Protein AF-A0A7J7QQ87-F1 (afdb_monomer_lite)

Sequence (139 aa):
MSAAMLLPLQAFVKASIKFGLGNDTTKLMANTCLINALLRYHTMSPGMTQTQLANIASRNSMLVVTSTVSGAKTTTAKVLKFQPEGNNVRVTGGATSTLLGKPHNVVAGKGIIHNINNVLLPTTNLTTLAKMTGCKITL

Structure (mmCIF, N/CA/C/O backbone):
data_AF-A0A7J7QQ87-F1
#
_entry.id   AF-A0A7J7QQ87-F1
#
loop_
_atom_site.group_PDB
_atom_site.id
_atom_site.type_symbol
_atom_site.label_atom_id
_atom_site.label_alt_id
_atom_site.label_comp_id
_atom_site.label_asym_id
_atom_site.label_entity_id
_atom_site.label_seq_id
_atom_site.pdbx_PDB_ins_code
_atom_site.Cartn_x
_atom_site.Cartn_y
_atom_site.Cartn_z
_atom_site.occupancy
_atom_site.B_iso_or_equiv
_atom_site.auth_seq_id
_atom_site.auth_comp_id
_atom_site.auth_asym_id
_atom_site.auth_atom_id
_atom_site.pdbx_PDB_model_num
ATOM 1 N N . MET A 1 1 ? -3.386 -18.345 -2.200 1.00 33.28 1 MET A N 1
ATOM 2 C CA . MET A 1 1 ? -2.955 -16.998 -1.771 1.00 33.28 1 MET A CA 1
ATOM 3 C C . MET A 1 1 ? -3.820 -16.025 -2.544 1.00 33.28 1 MET A C 1
ATOM 5 O O . MET A 1 1 ? -3.679 -16.008 -3.755 1.00 33.28 1 MET A O 1
ATOM 9 N N . SER A 1 2 ? -4.744 -15.304 -1.909 1.00 25.02 2 SER A N 1
ATOM 10 C CA . SER A 1 2 ? -5.616 -14.378 -2.645 1.00 25.02 2 SER A CA 1
ATOM 11 C C . SER A 1 2 ? -5.789 -13.092 -1.853 1.00 25.02 2 SER A C 1
ATOM 13 O O . SER A 1 2 ? -6.449 -13.077 -0.820 1.00 25.02 2 SER A O 1
ATOM 15 N N . ALA A 1 3 ? -5.156 -12.031 -2.347 1.00 29.98 3 ALA A N 1
ATOM 16 C CA . ALA A 1 3 ? -5.472 -10.651 -2.020 1.00 29.98 3 ALA A CA 1
ATOM 17 C C . ALA A 1 3 ? -6.064 -10.049 -3.297 1.00 29.98 3 ALA A C 1
ATOM 19 O O . ALA A 1 3 ? -5.361 -9.926 -4.298 1.00 29.98 3 ALA A O 1
ATOM 20 N N . ALA A 1 4 ? -7.361 -9.749 -3.292 1.00 29.16 4 ALA A N 1
ATOM 21 C CA . ALA A 1 4 ? -7.995 -9.010 -4.375 1.00 29.16 4 ALA A CA 1
ATOM 22 C C . ALA A 1 4 ? -7.956 -7.528 -4.000 1.00 29.16 4 ALA A C 1
ATOM 24 O O . ALA A 1 4 ? -8.508 -7.131 -2.978 1.00 29.16 4 ALA A O 1
ATOM 25 N N . MET A 1 5 ? -7.254 -6.725 -4.794 1.00 47.81 5 MET A N 1
ATOM 26 C CA . MET A 1 5 ? -7.141 -5.289 -4.588 1.00 47.81 5 MET A CA 1
ATOM 27 C C . MET A 1 5 ? -7.781 -4.575 -5.776 1.00 47.81 5 MET A C 1
ATOM 29 O O . MET A 1 5 ? -7.277 -4.654 -6.893 1.00 47.81 5 MET A O 1
ATOM 33 N N . LEU A 1 6 ? -8.909 -3.905 -5.542 1.00 41.59 6 LEU A N 1
ATOM 34 C CA . LEU A 1 6 ? -9.570 -3.068 -6.541 1.00 41.59 6 LEU A CA 1
ATOM 35 C C . LEU A 1 6 ? -8.827 -1.728 -6.595 1.00 41.59 6 LEU A C 1
ATOM 37 O O . LEU A 1 6 ? -8.957 -0.906 -5.692 1.00 41.59 6 LEU A O 1
ATOM 41 N N . LEU A 1 7 ? -7.997 -1.536 -7.621 1.00 54.19 7 LEU A N 1
ATOM 42 C CA . LEU A 1 7 ? -7.216 -0.315 -7.818 1.00 54.19 7 LEU A CA 1
ATOM 43 C C . LEU A 1 7 ? -7.743 0.457 -9.039 1.00 54.19 7 LEU A C 1
ATOM 45 O O . LEU A 1 7 ? -7.831 -0.120 -10.123 1.00 54.19 7 LEU A O 1
ATOM 49 N N . PRO A 1 8 ? -8.076 1.754 -8.906 1.00 56.94 8 PRO A N 1
ATOM 50 C CA . PRO A 1 8 ? -8.549 2.552 -10.031 1.00 56.94 8 PRO A CA 1
ATOM 51 C C . PRO A 1 8 ? -7.436 2.776 -11.067 1.00 56.94 8 PRO A C 1
ATOM 53 O O . PRO A 1 8 ? -6.308 3.128 -10.718 1.00 56.94 8 PRO A O 1
ATOM 56 N N . LEU A 1 9 ? -7.776 2.642 -12.356 1.00 59.72 9 LEU A N 1
ATOM 57 C CA . LEU A 1 9 ? -6.861 2.779 -13.504 1.00 59.72 9 LEU A CA 1
ATOM 58 C C . LEU A 1 9 ? -6.049 4.091 -13.466 1.00 59.72 9 LEU A C 1
ATOM 60 O O . LEU A 1 9 ? -4.849 4.108 -13.735 1.00 59.72 9 LEU A O 1
ATOM 64 N N . GLN A 1 10 ? -6.682 5.189 -13.038 1.00 66.94 10 GLN A N 1
ATOM 65 C CA . GLN A 1 10 ? -6.048 6.509 -12.929 1.00 66.94 10 GLN A CA 1
ATOM 66 C C . GLN A 1 10 ? -4.900 6.554 -11.911 1.00 66.94 10 GLN A C 1
ATOM 68 O O . GLN A 1 10 ? -3.978 7.363 -12.027 1.00 66.94 10 GLN A O 1
ATOM 73 N N . ALA A 1 11 ? -4.927 5.689 -10.901 1.00 67.88 11 ALA A N 1
ATOM 74 C CA . ALA A 1 11 ? -3.900 5.673 -9.876 1.00 67.88 11 ALA A CA 1
ATOM 75 C C . ALA A 1 11 ? -2.602 4.995 -10.361 1.00 67.88 11 ALA A C 1
ATOM 77 O O . ALA A 1 11 ? -1.513 5.397 -9.947 1.00 67.88 11 ALA A O 1
ATOM 78 N N . PHE A 1 12 ? -2.688 4.057 -11.311 1.00 75.81 12 PHE A N 1
ATOM 79 C CA . PHE A 1 12 ? -1.514 3.482 -11.984 1.00 75.81 12 PHE A CA 1
ATOM 80 C C . PHE A 1 12 ? -0.861 4.442 -12.983 1.00 75.81 12 PHE A C 1
ATOM 82 O O . PHE A 1 12 ? 0.356 4.396 -13.167 1.00 75.81 12 PHE A O 1
ATOM 89 N N . VAL A 1 13 ? -1.625 5.365 -13.576 1.00 79.00 13 VAL A N 1
ATOM 90 C CA . VAL A 1 13 ? -1.058 6.442 -14.407 1.00 79.00 13 VAL A CA 1
ATOM 91 C C . VAL A 1 13 ? -0.127 7.317 -13.561 1.00 79.00 13 VAL A C 1
ATOM 93 O O . VAL A 1 13 ? 1.026 7.529 -13.925 1.00 79.00 13 VAL A O 1
ATOM 96 N N . LYS A 1 14 ? -0.572 7.737 -12.367 1.00 77.50 14 LYS A N 1
ATOM 97 C CA . LYS A 1 14 ? 0.260 8.513 -11.424 1.00 77.50 14 LYS A CA 1
ATOM 98 C C . LYS A 1 14 ? 1.515 7.754 -10.987 1.00 77.50 14 LYS A C 1
ATOM 100 O O . LYS A 1 14 ? 2.578 8.356 -10.845 1.00 77.50 14 LYS A O 1
ATOM 105 N N . ALA A 1 15 ? 1.399 6.439 -10.792 1.00 77.12 15 ALA A N 1
ATOM 106 C CA . ALA A 1 15 ? 2.546 5.584 -10.506 1.00 77.12 15 ALA A CA 1
ATOM 107 C C . ALA A 1 15 ? 3.558 5.603 -11.663 1.00 77.12 15 ALA A C 1
ATOM 109 O O . ALA A 1 15 ? 4.742 5.829 -11.430 1.00 77.12 15 ALA A O 1
ATOM 110 N N . SER A 1 16 ? 3.084 5.438 -12.899 1.00 78.56 16 SER A N 1
ATOM 111 C CA . SER A 1 16 ? 3.915 5.415 -14.112 1.00 78.56 16 SER A CA 1
ATOM 112 C C . SER A 1 16 ? 4.684 6.729 -14.301 1.00 78.56 16 SER A C 1
ATOM 114 O O . SER A 1 16 ? 5.900 6.704 -14.498 1.00 78.56 16 SER A O 1
ATOM 116 N N . ILE A 1 17 ? 4.016 7.874 -14.109 1.00 81.06 17 ILE A N 1
ATOM 117 C CA . ILE A 1 17 ? 4.641 9.207 -14.163 1.00 81.06 17 ILE A CA 1
ATOM 118 C C . ILE A 1 17 ? 5.742 9.330 -13.114 1.00 81.06 17 ILE A C 1
ATOM 120 O O . ILE A 1 17 ? 6.871 9.698 -13.432 1.00 81.06 17 ILE A O 1
ATOM 124 N N . LYS A 1 18 ? 5.430 8.993 -11.858 1.00 76.56 18 LYS A N 1
ATOM 125 C CA . LYS A 1 18 ? 6.388 9.088 -10.750 1.00 76.56 18 LYS A CA 1
ATOM 126 C C . LYS A 1 18 ? 7.640 8.244 -10.988 1.00 76.56 18 LYS A C 1
ATOM 128 O O . LYS A 1 18 ? 8.732 8.595 -10.550 1.00 76.56 18 LYS A O 1
ATOM 133 N N . PHE A 1 19 ? 7.459 7.117 -11.653 1.00 75.44 19 PHE A N 1
ATOM 134 C CA . PHE A 1 19 ? 8.509 6.173 -11.974 1.00 75.44 19 PHE A CA 1
ATOM 135 C C . PHE A 1 19 ? 9.283 6.520 -13.253 1.00 75.44 19 PHE A C 1
ATOM 137 O O . PHE A 1 19 ? 10.187 5.780 -13.627 1.00 75.44 19 PHE A O 1
ATOM 144 N N . GLY A 1 20 ? 8.982 7.654 -13.894 1.00 76.69 20 GLY A N 1
ATOM 145 C CA . GLY A 1 20 ? 9.664 8.095 -15.111 1.00 76.69 20 GLY A CA 1
ATOM 146 C C . GLY A 1 20 ? 9.277 7.291 -16.354 1.00 76.69 20 GLY A C 1
ATOM 147 O O . GLY A 1 20 ? 9.937 7.406 -17.379 1.00 76.69 20 GLY A O 1
ATOM 148 N N . LEU A 1 21 ? 8.204 6.496 -16.283 1.00 76.81 21 LEU A N 1
ATOM 149 C CA . LEU A 1 21 ? 7.692 5.695 -17.401 1.00 76.81 21 LEU A CA 1
ATOM 150 C C . LEU A 1 21 ? 6.718 6.495 -18.291 1.00 76.81 21 LEU A C 1
ATOM 152 O O . LEU A 1 21 ? 6.294 6.020 -19.343 1.00 76.81 21 LEU A O 1
ATOM 156 N N . GLY A 1 22 ? 6.375 7.723 -17.887 1.00 79.25 22 GLY A N 1
ATOM 157 C CA . GLY A 1 22 ? 5.398 8.584 -18.556 1.00 79.25 22 GLY A CA 1
ATOM 158 C C . GLY A 1 22 ? 3.950 8.234 -18.198 1.00 79.25 22 GLY A C 1
ATOM 159 O O . GLY A 1 22 ? 3.688 7.548 -17.212 1.00 79.25 22 GLY A O 1
ATOM 160 N N . ASN A 1 23 ? 2.996 8.705 -19.007 1.00 80.38 23 ASN A N 1
ATOM 161 C CA . ASN A 1 23 ? 1.558 8.446 -18.814 1.00 80.38 23 ASN A CA 1
ATOM 162 C C . ASN A 1 23 ? 1.120 7.045 -19.282 1.00 80.38 23 ASN A C 1
ATOM 164 O O . ASN A 1 23 ? -0.068 6.726 -19.265 1.00 80.38 23 ASN A O 1
ATOM 168 N N . ASP A 1 24 ? 2.066 6.215 -19.717 1.00 77.44 24 ASP A N 1
ATOM 169 C CA . ASP A 1 24 ? 1.797 4.913 -20.304 1.00 77.44 24 ASP A CA 1
ATOM 170 C C . ASP A 1 24 ? 1.857 3.805 -19.246 1.00 77.44 24 ASP A C 1
ATOM 172 O O . ASP A 1 24 ? 2.923 3.337 -18.838 1.00 77.44 24 ASP A O 1
ATOM 176 N N . THR A 1 25 ? 0.677 3.363 -18.812 1.00 77.75 25 THR A N 1
ATOM 177 C CA . THR A 1 25 ? 0.560 2.260 -17.851 1.00 77.75 25 THR A CA 1
ATOM 178 C C . THR A 1 25 ? 1.067 0.930 -18.403 1.00 77.75 25 THR A C 1
ATOM 180 O O . THR A 1 25 ? 1.457 0.078 -17.609 1.00 77.75 25 THR A O 1
ATOM 183 N N . THR A 1 26 ? 1.145 0.739 -19.725 1.00 81.06 26 THR A N 1
ATOM 184 C CA . THR A 1 26 ? 1.628 -0.524 -20.306 1.00 81.06 26 THR A CA 1
ATOM 185 C C . THR A 1 26 ? 3.100 -0.761 -19.984 1.00 81.06 26 THR A C 1
ATOM 187 O O . THR A 1 26 ? 3.475 -1.888 -19.672 1.00 81.06 26 THR A O 1
ATOM 190 N N . LYS A 1 27 ? 3.913 0.299 -19.913 1.00 78.94 27 LYS A N 1
ATOM 191 C CA . LYS A 1 27 ? 5.319 0.221 -19.486 1.00 78.94 27 LYS A CA 1
ATOM 192 C C . LYS A 1 27 ? 5.453 -0.199 -18.027 1.00 78.94 27 LYS A C 1
ATOM 194 O O . LYS A 1 27 ? 6.341 -0.977 -17.679 1.00 78.94 27 LYS A O 1
ATOM 199 N N . LEU A 1 28 ? 4.549 0.272 -17.166 1.00 78.62 28 LEU A N 1
ATOM 200 C CA . LEU A 1 28 ? 4.500 -0.160 -15.770 1.00 78.62 28 LEU A CA 1
ATOM 201 C C . LEU A 1 28 ? 4.062 -1.626 -15.654 1.00 78.62 28 LEU A C 1
ATOM 203 O O . LEU A 1 28 ? 4.658 -2.376 -14.883 1.00 78.62 28 LEU A O 1
ATOM 207 N N . MET A 1 29 ? 3.058 -2.040 -16.432 1.00 81.00 29 MET A N 1
ATOM 208 C CA . MET A 1 29 ? 2.542 -3.415 -16.439 1.00 81.00 29 MET A CA 1
ATOM 209 C C . MET A 1 29 ? 3.541 -4.413 -17.049 1.00 81.00 29 MET A C 1
ATOM 211 O O . MET A 1 29 ? 3.638 -5.542 -16.571 1.00 81.00 29 MET A O 1
ATOM 215 N N . ALA A 1 30 ? 4.316 -3.998 -18.055 1.00 81.50 30 ALA A N 1
ATOM 216 C CA . ALA A 1 30 ? 5.378 -4.799 -18.669 1.00 81.50 30 ALA A CA 1
ATOM 217 C C . ALA A 1 30 ? 6.525 -5.083 -17.686 1.00 81.50 30 ALA A C 1
ATOM 219 O O . ALA A 1 30 ? 7.151 -6.142 -17.726 1.00 81.50 30 ALA A O 1
ATOM 220 N N . ASN A 1 31 ? 6.759 -4.172 -16.740 1.00 77.06 31 ASN A N 1
ATOM 221 C CA . ASN A 1 31 ? 7.716 -4.357 -15.660 1.00 77.06 31 ASN A CA 1
ATOM 222 C C . ASN A 1 31 ? 7.084 -5.143 -14.500 1.00 77.06 31 ASN A C 1
ATOM 224 O O . ASN A 1 31 ? 6.775 -4.596 -13.435 1.00 77.06 31 ASN A O 1
ATOM 228 N N . THR A 1 32 ? 6.944 -6.459 -14.684 1.00 76.81 32 THR A N 1
ATOM 229 C CA . THR A 1 32 ? 6.354 -7.389 -13.698 1.00 76.81 32 THR A CA 1
ATOM 230 C C . THR A 1 32 ? 6.962 -7.261 -12.301 1.00 76.81 32 THR A C 1
ATOM 232 O O . THR A 1 32 ? 6.261 -7.403 -11.296 1.00 76.81 32 THR A O 1
ATOM 235 N N . CYS A 1 33 ? 8.248 -6.922 -12.198 1.00 74.88 33 CYS A N 1
ATOM 236 C CA . CYS A 1 33 ? 8.828 -6.655 -10.893 1.00 74.88 33 CYS A CA 1
ATOM 237 C C . CYS A 1 33 ? 8.355 -5.338 -10.261 1.00 74.88 33 CYS A C 1
ATOM 239 O O . CYS A 1 33 ? 8.036 -5.325 -9.070 1.00 74.88 33 CYS A O 1
ATOM 241 N N . LEU A 1 34 ? 8.294 -4.238 -11.018 1.00 74.00 34 LEU A N 1
ATOM 242 C CA . LEU A 1 34 ? 7.845 -2.951 -10.480 1.00 74.00 34 LEU A CA 1
ATOM 243 C C . LEU A 1 34 ? 6.417 -3.053 -9.955 1.00 74.00 34 LEU A C 1
ATOM 245 O O . LEU A 1 34 ? 6.135 -2.592 -8.847 1.00 74.00 34 LEU A O 1
ATOM 249 N N . ILE A 1 35 ? 5.537 -3.724 -10.699 1.00 77.25 35 ILE A N 1
ATOM 250 C CA . ILE A 1 35 ? 4.168 -3.932 -10.237 1.00 77.25 35 ILE A CA 1
ATOM 251 C C . ILE A 1 35 ? 4.104 -4.869 -9.027 1.00 77.25 35 ILE A C 1
ATOM 253 O O . ILE A 1 35 ? 3.367 -4.578 -8.092 1.00 77.25 35 ILE A O 1
ATOM 257 N N . ASN A 1 36 ? 4.921 -5.924 -8.952 1.00 76.62 36 ASN A N 1
ATOM 258 C CA . ASN A 1 36 ? 4.981 -6.789 -7.766 1.00 76.62 36 ASN A CA 1
ATOM 259 C C . ASN A 1 36 ? 5.470 -6.016 -6.525 1.00 76.62 36 ASN A C 1
ATOM 261 O O . ASN A 1 36 ? 4.899 -6.139 -5.440 1.00 76.62 36 ASN A O 1
ATOM 265 N N . ALA A 1 37 ? 6.481 -5.160 -6.688 1.00 75.00 37 ALA A N 1
ATOM 266 C CA . ALA A 1 37 ? 6.969 -4.273 -5.635 1.00 75.00 37 ALA A CA 1
ATOM 267 C C . ALA A 1 37 ? 5.873 -3.306 -5.164 1.00 75.00 37 ALA A C 1
ATOM 269 O O . ALA A 1 37 ? 5.640 -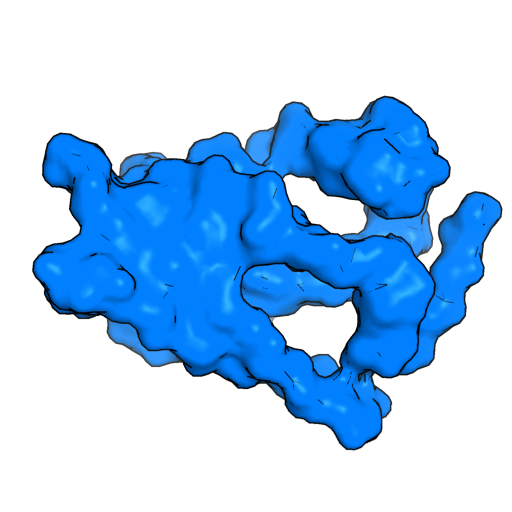3.158 -3.961 1.00 75.00 37 ALA A O 1
ATOM 270 N N . LEU A 1 38 ? 5.162 -2.692 -6.114 1.00 77.06 38 LEU A N 1
ATOM 271 C CA . LEU A 1 38 ? 4.065 -1.776 -5.834 1.00 77.06 38 LEU A CA 1
ATOM 272 C C . LEU A 1 38 ? 2.906 -2.496 -5.135 1.00 77.06 38 LEU A C 1
ATOM 274 O O . LEU A 1 38 ? 2.422 -2.014 -4.119 1.00 77.06 38 LEU A O 1
ATOM 278 N N . LEU A 1 39 ? 2.493 -3.677 -5.594 1.00 78.38 39 LEU A N 1
ATOM 279 C CA . LEU A 1 39 ? 1.432 -4.466 -4.959 1.00 78.38 39 LEU A CA 1
ATOM 280 C C . LEU A 1 39 ? 1.806 -4.868 -3.524 1.00 78.38 39 LEU A C 1
ATOM 282 O O . LEU A 1 39 ? 1.000 -4.713 -2.608 1.00 78.38 39 LEU A O 1
ATOM 286 N N . ARG A 1 40 ? 3.058 -5.267 -3.277 1.00 75.31 40 ARG A N 1
ATOM 287 C CA . ARG A 1 40 ? 3.568 -5.524 -1.914 1.00 75.31 40 ARG A CA 1
ATOM 288 C C . ARG A 1 40 ? 3.628 -4.260 -1.053 1.00 75.31 40 ARG A C 1
ATOM 290 O O . ARG A 1 40 ? 3.484 -4.316 0.171 1.00 75.31 40 ARG A O 1
ATOM 297 N N . TYR A 1 41 ? 3.772 -3.087 -1.666 1.00 76.19 41 TYR A N 1
ATOM 298 C CA . TYR A 1 41 ? 3.630 -1.814 -0.962 1.00 76.19 41 TYR A CA 1
ATOM 299 C C . TYR A 1 41 ? 2.199 -1.570 -0.450 1.00 76.19 41 TYR A C 1
ATOM 301 O O . TYR A 1 41 ? 2.021 -0.823 0.511 1.00 76.19 41 TYR A O 1
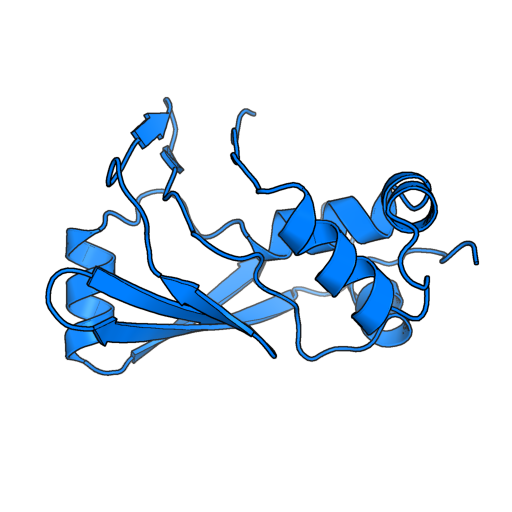ATOM 309 N N . HIS A 1 42 ? 1.198 -2.290 -0.954 1.00 79.19 42 HIS A N 1
ATOM 310 C CA . HIS A 1 42 ? -0.186 -2.190 -0.487 1.00 79.19 42 HIS A CA 1
ATOM 311 C C . HIS A 1 42 ? -0.607 -3.282 0.502 1.00 79.19 42 HIS A C 1
ATOM 313 O O . HIS A 1 42 ? -1.639 -3.152 1.153 1.00 79.19 42 HIS A O 1
ATOM 319 N N . THR A 1 43 ? 0.190 -4.335 0.681 1.00 78.19 43 THR A N 1
ATOM 320 C CA . THR A 1 43 ? -0.117 -5.404 1.642 1.00 78.19 43 THR A CA 1
ATOM 321 C C . THR A 1 43 ? 0.392 -5.063 3.041 1.00 78.19 43 THR A C 1
ATOM 323 O O . THR A 1 43 ? 1.517 -4.592 3.187 1.00 78.19 43 THR A O 1
ATOM 326 N N . MET A 1 44 ? -0.392 -5.322 4.084 1.00 76.75 44 MET A N 1
ATOM 327 C CA . MET A 1 44 ? 0.022 -5.193 5.489 1.00 76.75 44 MET A CA 1
ATOM 328 C C . MET A 1 44 ? -0.196 -6.510 6.235 1.00 76.75 44 MET A C 1
ATOM 330 O O . MET A 1 44 ? -0.776 -7.438 5.668 1.00 76.75 44 MET A O 1
ATOM 334 N N . SER A 1 45 ? 0.287 -6.605 7.478 1.00 71.31 45 SER A N 1
ATOM 335 C CA . SER A 1 45 ? 0.087 -7.805 8.295 1.00 71.31 45 SER A CA 1
ATOM 336 C C . SER A 1 45 ? -1.400 -8.181 8.363 1.00 71.31 45 SER A C 1
ATOM 338 O O . SER A 1 45 ? -2.248 -7.293 8.510 1.00 71.31 45 SER A O 1
ATOM 340 N N . PRO A 1 46 ? -1.731 -9.478 8.230 1.00 69.19 46 PRO A N 1
ATOM 341 C CA . PRO A 1 46 ? -3.114 -9.933 8.249 1.00 69.19 46 PRO A CA 1
ATOM 342 C C . PRO A 1 46 ? -3.773 -9.616 9.597 1.00 69.19 46 PRO A C 1
ATOM 344 O O . PRO A 1 46 ? -3.110 -9.559 10.629 1.00 69.19 46 PRO A O 1
ATOM 347 N N . GLY A 1 47 ? -5.093 -9.421 9.579 1.00 70.75 47 GLY A N 1
ATOM 348 C CA . GLY A 1 47 ? -5.897 -9.222 10.789 1.00 70.75 47 GLY A CA 1
ATOM 349 C C . GLY A 1 47 ? -6.107 -7.770 11.220 1.00 70.75 47 GLY A C 1
ATOM 350 O O . GLY A 1 47 ? -6.794 -7.554 12.208 1.00 70.75 47 GLY A O 1
ATOM 351 N N . MET A 1 48 ? -5.581 -6.780 10.489 1.00 79.62 48 MET A N 1
ATOM 352 C CA . MET A 1 48 ? -5.883 -5.367 10.746 1.00 79.62 48 MET A CA 1
ATOM 353 C C . MET A 1 48 ? -7.301 -5.027 10.278 1.00 79.62 48 MET A C 1
ATOM 355 O O . MET A 1 48 ? -7.556 -4.931 9.082 1.00 79.62 48 MET A O 1
ATOM 359 N N . THR A 1 49 ? -8.221 -4.838 11.216 1.00 82.12 49 THR A N 1
ATOM 360 C CA . THR A 1 49 ? -9.579 -4.321 10.988 1.00 82.12 49 THR A CA 1
ATOM 361 C C . THR A 1 49 ? -9.586 -2.793 10.964 1.00 82.12 49 THR A C 1
ATOM 363 O O . THR A 1 49 ? -8.692 -2.141 11.504 1.00 82.12 49 THR A O 1
ATOM 366 N N . GLN A 1 50 ? -10.635 -2.189 10.409 1.00 77.06 50 GLN A N 1
ATOM 367 C CA . GLN A 1 50 ? -10.799 -0.736 10.410 1.00 77.06 50 GLN A CA 1
ATOM 368 C C . GLN A 1 50 ? -10.883 -0.159 11.823 1.00 77.06 50 GLN A C 1
ATOM 370 O O . GLN A 1 50 ? -10.372 0.928 12.046 1.00 77.06 50 GLN A O 1
ATOM 375 N N . THR A 1 51 ? -11.444 -0.892 12.788 1.00 81.38 51 THR A N 1
ATOM 376 C CA . THR A 1 51 ? -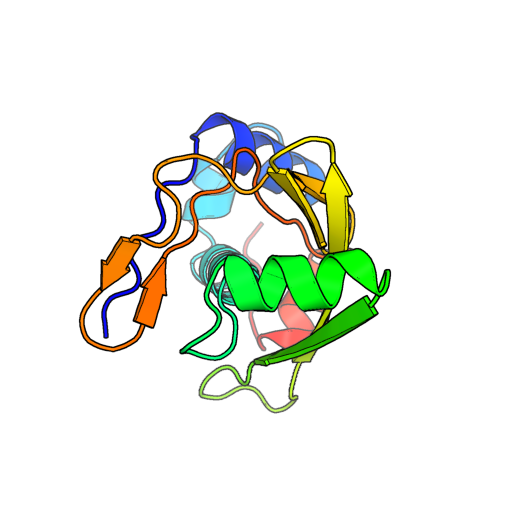11.449 -0.485 14.201 1.00 81.38 51 THR A CA 1
ATOM 377 C C . THR A 1 51 ? -10.029 -0.396 14.755 1.00 81.38 51 THR A C 1
ATOM 379 O O . THR A 1 51 ? -9.670 0.585 15.399 1.00 81.38 51 THR A O 1
ATOM 382 N N . GLN A 1 52 ? -9.176 -1.380 14.457 1.00 83.62 52 GLN A N 1
ATOM 383 C CA . GLN A 1 52 ? -7.767 -1.334 14.861 1.00 83.62 52 GLN A CA 1
ATOM 384 C C . GLN A 1 52 ? -7.008 -0.214 14.143 1.00 83.62 52 GLN A C 1
ATOM 386 O O . GLN A 1 52 ? -6.242 0.504 14.782 1.00 83.62 52 GLN A O 1
ATOM 391 N N . LEU A 1 53 ? -7.254 -0.012 12.846 1.00 81.44 53 LEU A N 1
ATOM 392 C CA . LEU A 1 53 ? -6.653 1.093 12.095 1.00 81.44 53 LEU A CA 1
ATOM 393 C C . LEU A 1 53 ? -7.118 2.460 12.613 1.00 81.44 53 LEU A C 1
ATOM 395 O O . LEU A 1 53 ? -6.303 3.370 12.717 1.00 81.44 53 LEU A O 1
ATOM 399 N N . ALA A 1 54 ? -8.385 2.599 13.004 1.00 80.81 54 ALA A N 1
ATOM 400 C CA . ALA A 1 54 ? -8.921 3.803 13.632 1.00 80.81 54 ALA A CA 1
ATOM 401 C C . ALA A 1 54 ? -8.290 4.055 15.012 1.00 80.81 54 ALA A C 1
ATOM 403 O O . ALA A 1 54 ? -7.964 5.194 15.331 1.00 80.81 54 ALA A O 1
ATOM 404 N N . ASN A 1 55 ? -8.029 3.002 15.794 1.00 83.94 55 ASN A N 1
ATOM 405 C CA . ASN A 1 55 ? -7.316 3.105 17.074 1.00 83.94 55 ASN A CA 1
ATOM 406 C C . ASN A 1 55 ? -5.842 3.513 16.908 1.00 83.94 55 ASN A C 1
ATOM 408 O O . ASN A 1 55 ? -5.294 4.217 17.752 1.00 83.94 55 ASN A O 1
ATOM 412 N N . ILE A 1 56 ? -5.182 3.080 15.830 1.00 81.31 56 ILE A N 1
ATOM 413 C CA . ILE A 1 56 ? -3.831 3.548 15.477 1.00 81.31 56 ILE A CA 1
ATOM 414 C C . ILE A 1 56 ? -3.899 5.008 15.007 1.00 81.31 56 ILE A C 1
ATOM 416 O O . ILE A 1 56 ? -3.073 5.832 15.406 1.00 81.31 56 ILE A O 1
ATOM 420 N N . ALA A 1 57 ? -4.904 5.343 14.195 1.00 82.06 57 ALA A N 1
ATOM 421 C CA . ALA A 1 57 ? -5.115 6.685 13.674 1.00 82.06 57 ALA A CA 1
ATOM 422 C C . ALA A 1 57 ? -5.374 7.706 14.789 1.00 82.06 57 ALA A C 1
ATOM 424 O O . ALA A 1 57 ? -4.759 8.770 14.785 1.00 82.06 57 ALA A O 1
ATOM 425 N N . SER A 1 58 ? -6.217 7.382 15.775 1.00 80.44 58 SER A N 1
ATOM 426 C CA . SER A 1 58 ? -6.533 8.274 16.903 1.00 80.44 58 SER A CA 1
ATOM 427 C C . SER A 1 58 ? -5.311 8.619 17.756 1.00 80.44 58 SER A C 1
ATOM 429 O O . SER A 1 58 ? -5.274 9.664 18.398 1.00 80.44 58 SER A O 1
ATOM 431 N N . ARG A 1 59 ? -4.271 7.782 17.703 1.00 81.38 59 ARG A N 1
ATOM 432 C CA . ARG A 1 59 ? -2.973 8.004 18.348 1.00 81.38 59 ARG A CA 1
ATOM 433 C C . ARG A 1 59 ? -1.948 8.673 17.425 1.00 81.38 59 ARG A C 1
ATOM 435 O O . ARG A 1 59 ? -0.766 8.687 17.758 1.00 81.38 59 ARG A O 1
ATOM 442 N N . ASN A 1 60 ? -2.363 9.143 16.242 1.00 69.69 60 ASN A N 1
ATOM 443 C CA . ASN A 1 60 ? -1.504 9.685 15.176 1.00 69.69 60 ASN A CA 1
ATOM 444 C C . ASN A 1 60 ? -0.276 8.792 14.900 1.00 69.69 60 ASN A C 1
ATOM 446 O O . ASN A 1 60 ? 0.829 9.280 14.650 1.00 69.69 60 ASN A O 1
ATOM 450 N N . SER A 1 61 ? -0.459 7.474 15.028 1.00 69.94 61 SER A N 1
ATOM 451 C CA . SER A 1 61 ? 0.632 6.507 15.112 1.00 69.94 61 SER A CA 1
ATOM 452 C C . SER A 1 61 ? 1.075 5.997 13.739 1.00 69.94 61 SER A C 1
ATOM 454 O O . SER A 1 61 ? 0.348 6.037 12.741 1.00 69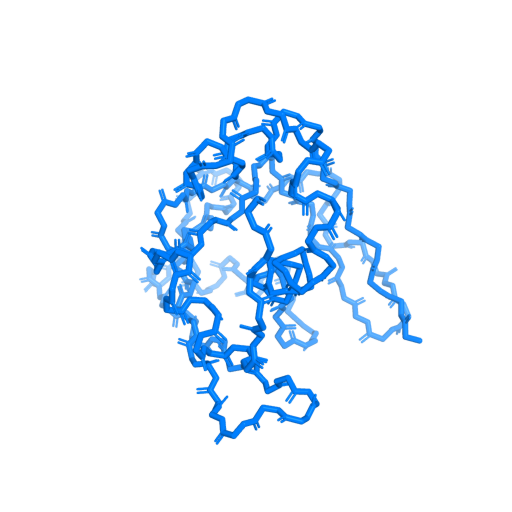.94 61 SER A O 1
ATOM 456 N N . MET A 1 62 ? 2.312 5.508 13.704 1.00 72.00 62 MET A N 1
ATOM 457 C CA . MET A 1 62 ? 2.955 4.928 12.530 1.00 72.00 62 MET A CA 1
ATOM 458 C C . MET A 1 62 ? 2.967 3.406 12.648 1.00 72.00 62 MET A C 1
ATOM 460 O O . MET A 1 62 ? 3.419 2.860 13.652 1.00 72.00 62 MET A O 1
ATOM 464 N N . LEU A 1 63 ? 2.510 2.718 11.606 1.00 68.75 63 LEU A N 1
ATOM 465 C CA . LEU A 1 63 ? 2.686 1.280 11.467 1.00 68.75 63 LEU A CA 1
ATOM 466 C C . LEU A 1 63 ? 3.905 1.021 10.590 1.00 68.75 63 LEU A C 1
ATOM 468 O O . LEU A 1 63 ? 3.920 1.363 9.404 1.00 68.75 63 LEU A O 1
ATOM 472 N N . VAL A 1 64 ? 4.914 0.376 11.165 1.00 63.56 64 VAL A N 1
ATOM 473 C CA . VAL A 1 64 ? 6.014 -0.182 10.385 1.00 63.56 64 VAL A CA 1
ATOM 474 C C . VAL A 1 64 ? 5.548 -1.521 9.835 1.00 63.56 64 VAL A C 1
ATOM 476 O O . VAL A 1 64 ? 5.360 -2.483 10.575 1.00 63.56 64 VAL A O 1
ATOM 479 N N . VAL A 1 65 ? 5.328 -1.578 8.528 1.00 65.38 65 VAL A N 1
ATOM 480 C CA . VAL A 1 65 ? 5.023 -2.819 7.827 1.00 65.38 65 VAL A CA 1
ATOM 481 C C . VAL A 1 65 ? 6.322 -3.338 7.242 1.00 65.38 65 VAL A C 1
ATOM 483 O O . VAL A 1 65 ? 6.915 -2.718 6.360 1.00 65.38 65 VAL A O 1
ATOM 486 N N . THR A 1 66 ? 6.765 -4.490 7.717 1.00 59.22 66 THR A N 1
ATOM 487 C CA . THR A 1 66 ? 7.863 -5.212 7.090 1.00 59.22 66 THR A CA 1
ATOM 488 C C . THR A 1 66 ? 7.303 -6.146 6.027 1.00 59.22 66 THR A C 1
ATOM 490 O O . THR A 1 66 ? 6.280 -6.806 6.204 1.00 59.22 66 THR A O 1
ATOM 493 N N . SER A 1 67 ? 7.926 -6.162 4.856 1.00 57.31 67 SER A N 1
ATOM 494 C CA . SER A 1 67 ? 7.611 -7.140 3.819 1.00 57.31 67 SER A CA 1
ATOM 495 C C . SER A 1 67 ? 8.903 -7.702 3.267 1.00 57.31 67 SER A C 1
ATOM 497 O O . SER A 1 67 ? 9.749 -6.971 2.750 1.00 57.31 67 SER A O 1
ATOM 499 N N . THR A 1 68 ? 9.035 -9.018 3.381 1.00 51.00 68 THR A N 1
ATOM 500 C CA . THR A 1 68 ? 10.126 -9.772 2.776 1.00 51.00 68 THR A CA 1
ATOM 501 C C . THR A 1 68 ? 9.625 -10.311 1.443 1.00 51.00 68 THR A C 1
ATOM 503 O O . THR A 1 68 ? 8.626 -11.035 1.372 1.00 51.00 68 THR A O 1
ATOM 506 N N . VAL A 1 69 ? 10.276 -9.912 0.352 1.00 48.66 69 VAL A N 1
ATOM 507 C CA . VAL A 1 69 ? 10.058 -10.560 -0.943 1.00 48.66 69 VAL A CA 1
ATOM 508 C C . VAL A 1 69 ? 10.731 -11.923 -0.889 1.00 48.66 69 VAL A C 1
ATOM 510 O O . VAL A 1 69 ? 11.854 -12.031 -0.410 1.00 48.66 69 VAL A O 1
ATOM 513 N N . SER A 1 70 ? 10.046 -12.977 -1.335 1.00 42.91 70 SER A N 1
ATOM 514 C CA . SER A 1 70 ? 10.679 -14.292 -1.463 1.00 42.91 70 SER A CA 1
ATOM 515 C C . SER A 1 70 ? 11.862 -14.153 -2.427 1.00 42.91 70 SER A C 1
ATOM 517 O O . SER A 1 70 ? 11.673 -13.698 -3.553 1.00 42.91 70 SER A O 1
ATOM 519 N N . GLY A 1 71 ? 13.076 -14.435 -1.945 1.00 46.62 71 GLY A N 1
ATOM 520 C CA . GLY A 1 71 ? 14.326 -14.221 -2.683 1.00 46.62 71 GLY A CA 1
ATOM 521 C C . GLY A 1 71 ? 14.993 -12.845 -2.508 1.00 46.62 71 GLY A C 1
ATOM 522 O O . GLY A 1 71 ? 16.101 -12.659 -3.006 1.00 46.62 71 GLY A O 1
ATOM 523 N N . ALA A 1 72 ? 14.393 -11.886 -1.789 1.00 50.91 72 ALA A N 1
ATOM 524 C CA . ALA A 1 72 ? 15.071 -10.625 -1.473 1.00 50.91 72 ALA A CA 1
ATOM 525 C C . ALA A 1 72 ? 16.072 -10.795 -0.325 1.00 50.91 72 ALA A C 1
ATOM 527 O O . ALA A 1 72 ? 15.773 -11.401 0.702 1.00 50.91 72 ALA A O 1
ATOM 528 N N . LYS A 1 73 ? 17.254 -10.191 -0.491 1.00 51.19 73 LYS A N 1
ATOM 529 C CA . LYS A 1 73 ? 18.315 -10.159 0.529 1.00 51.19 73 LYS A CA 1
ATOM 530 C C . LYS A 1 73 ? 18.034 -9.171 1.667 1.00 51.19 73 LYS A C 1
ATOM 532 O O . LYS A 1 73 ? 18.715 -9.219 2.684 1.00 51.19 73 LYS A O 1
ATOM 537 N N . THR A 1 74 ? 17.065 -8.271 1.504 1.00 50.75 74 THR A N 1
ATOM 538 C CA . THR A 1 74 ? 16.769 -7.201 2.463 1.00 50.75 74 THR A CA 1
ATOM 539 C C . THR A 1 74 ? 15.284 -7.142 2.809 1.00 50.75 74 THR A C 1
ATOM 541 O O . THR A 1 74 ? 14.405 -7.159 1.946 1.00 50.75 74 THR A O 1
ATOM 544 N N . THR A 1 75 ? 15.000 -7.042 4.108 1.00 54.94 75 THR A N 1
ATOM 545 C CA . THR A 1 75 ? 13.656 -6.776 4.625 1.00 54.94 75 THR A CA 1
ATOM 546 C C . THR A 1 75 ? 13.332 -5.308 4.402 1.00 54.94 75 THR A C 1
ATOM 548 O O . THR A 1 75 ? 14.025 -4.426 4.907 1.00 54.94 75 THR A O 1
ATOM 551 N N . THR A 1 76 ? 12.262 -5.024 3.662 1.00 56.97 76 THR A N 1
ATOM 552 C CA . THR A 1 76 ? 11.799 -3.646 3.507 1.00 56.97 76 THR A CA 1
ATOM 553 C C . THR A 1 76 ? 10.868 -3.304 4.657 1.00 56.97 76 THR A C 1
ATOM 555 O O . THR A 1 76 ? 9.759 -3.833 4.726 1.00 56.97 76 THR A O 1
ATOM 558 N N . ALA A 1 77 ? 11.297 -2.400 5.535 1.00 60.41 77 ALA A N 1
ATOM 559 C CA . ALA A 1 77 ? 10.398 -1.687 6.430 1.00 60.41 77 ALA A CA 1
ATOM 560 C C . ALA A 1 77 ? 9.800 -0.499 5.664 1.00 60.41 77 ALA A C 1
ATOM 562 O O . ALA A 1 77 ? 10.515 0.429 5.288 1.00 60.41 77 ALA A O 1
ATOM 563 N N . LYS A 1 78 ? 8.491 -0.525 5.404 1.00 70.69 78 LYS A N 1
ATOM 564 C CA . LYS A 1 78 ? 7.746 0.671 4.992 1.00 70.69 78 LYS A CA 1
ATOM 565 C C . LYS A 1 78 ? 7.000 1.213 6.197 1.00 70.69 78 LYS A C 1
ATOM 567 O O . LYS A 1 78 ? 6.506 0.446 7.019 1.00 70.69 78 LYS A O 1
ATOM 572 N N . VAL A 1 79 ? 6.876 2.529 6.273 1.00 74.56 79 VAL A N 1
ATOM 573 C CA . VAL A 1 79 ? 6.058 3.162 7.300 1.00 74.56 79 VAL A CA 1
ATOM 574 C C . VAL A 1 79 ? 4.767 3.665 6.677 1.00 74.56 79 VAL A C 1
ATOM 576 O O . VAL A 1 79 ? 4.796 4.425 5.709 1.00 74.56 79 VAL A O 1
ATOM 579 N N . LEU A 1 80 ? 3.645 3.222 7.234 1.00 81.38 80 LEU A N 1
ATOM 580 C CA . LEU A 1 80 ? 2.321 3.750 6.941 1.00 81.38 80 LEU A CA 1
ATOM 581 C C . LEU A 1 80 ? 1.869 4.590 8.131 1.00 81.38 80 LEU A C 1
ATOM 583 O O . LEU A 1 80 ? 1.836 4.107 9.263 1.00 81.38 80 LEU A O 1
ATOM 587 N N . LYS A 1 81 ? 1.526 5.849 7.881 1.00 84.88 81 LYS A N 1
ATOM 588 C CA . LYS A 1 81 ? 0.932 6.726 8.889 1.00 84.88 81 LYS A CA 1
ATOM 589 C C . LYS A 1 81 ? -0.582 6.703 8.736 1.00 84.88 81 LYS A C 1
ATOM 591 O O . LYS A 1 81 ? -1.080 6.859 7.622 1.00 84.88 81 LYS A O 1
ATOM 596 N N . PHE A 1 82 ? -1.294 6.547 9.844 1.00 85.06 82 PHE A N 1
ATOM 597 C CA . PHE A 1 82 ? -2.753 6.578 9.868 1.00 85.06 82 PHE A CA 1
ATOM 598 C C . PHE A 1 82 ? -3.224 7.828 10.603 1.00 85.06 82 PHE A C 1
ATOM 600 O O . PHE A 1 82 ? -2.668 8.183 11.641 1.00 85.06 82 PHE A O 1
ATOM 607 N N . GLN A 1 83 ? -4.223 8.510 10.051 1.00 86.88 83 GLN A N 1
ATOM 608 C CA . GLN A 1 83 ? -4.782 9.733 10.623 1.00 86.88 83 GLN A CA 1
ATOM 609 C C . GLN A 1 83 ? -6.309 9.717 10.503 1.00 86.88 83 GLN A C 1
ATOM 611 O O . GLN A 1 83 ? -6.827 9.244 9.488 1.00 86.88 83 GLN A O 1
ATOM 616 N N . PRO A 1 84 ? -7.042 10.196 11.519 1.00 84.75 84 PRO A N 1
ATOM 617 C CA . PRO A 1 84 ? -8.486 10.316 11.435 1.00 84.75 84 PRO A CA 1
ATOM 618 C C . PRO A 1 84 ? -8.842 11.447 10.468 1.00 84.75 84 PRO A C 1
ATOM 620 O O . PRO A 1 84 ? -8.210 12.503 10.474 1.00 84.75 84 PRO A O 1
ATOM 623 N N . GLU A 1 85 ? -9.859 11.230 9.640 1.00 85.56 85 GLU A N 1
ATOM 624 C CA . GLU A 1 85 ? -10.395 12.251 8.742 1.00 85.56 85 GLU A CA 1
ATOM 625 C C . GLU A 1 85 ? -11.915 12.126 8.652 1.00 85.56 85 GLU A C 1
ATOM 627 O O . GLU A 1 85 ? -12.463 11.340 7.872 1.00 85.56 85 GLU A O 1
ATOM 632 N N . GLY A 1 86 ? -12.605 12.888 9.504 1.00 83.62 86 GLY A N 1
ATOM 633 C CA . GLY A 1 86 ? -14.041 12.732 9.714 1.00 83.62 86 GLY A CA 1
ATOM 634 C C . GLY A 1 86 ? -14.369 11.297 10.134 1.00 83.62 86 GLY A C 1
ATOM 635 O O . GLY A 1 86 ? -13.787 10.774 11.080 1.00 83.62 86 GLY A O 1
ATOM 636 N N . ASN A 1 87 ? -15.259 10.644 9.383 1.00 79.19 87 ASN A N 1
ATOM 637 C CA . ASN A 1 87 ? -15.648 9.245 9.602 1.00 79.19 87 ASN A CA 1
ATOM 638 C C . ASN A 1 87 ? -14.747 8.230 8.870 1.00 79.19 87 ASN A C 1
ATOM 640 O O . ASN A 1 87 ? -15.055 7.038 8.850 1.00 79.19 87 ASN A O 1
ATOM 644 N N . ASN A 1 88 ? -13.665 8.686 8.236 1.00 82.25 88 ASN A N 1
ATOM 645 C CA . ASN A 1 88 ? -12.732 7.847 7.493 1.00 82.25 88 ASN A CA 1
ATOM 646 C C . ASN A 1 88 ? -11.346 7.835 8.153 1.00 82.25 88 ASN A C 1
ATOM 648 O O . ASN A 1 88 ? -11.032 8.626 9.042 1.00 82.25 88 ASN A O 1
ATOM 652 N N . VAL A 1 89 ? -10.492 6.931 7.676 1.00 83.25 89 VAL A N 1
ATOM 653 C CA . VAL A 1 89 ? -9.072 6.888 8.032 1.00 83.25 89 VAL A CA 1
ATOM 654 C C . VAL A 1 89 ? -8.257 7.262 6.801 1.00 83.25 89 VAL A C 1
ATOM 656 O O . VAL A 1 89 ? -8.362 6.610 5.758 1.00 83.25 89 VAL A O 1
ATOM 659 N N . ARG A 1 90 ? -7.423 8.293 6.926 1.00 87.31 90 ARG A N 1
ATOM 660 C CA . ARG A 1 90 ? -6.381 8.610 5.953 1.00 87.31 90 ARG A CA 1
ATOM 661 C C . ARG A 1 90 ? -5.168 7.732 6.212 1.00 87.31 90 ARG A C 1
ATOM 663 O O . ARG A 1 90 ? -4.658 7.667 7.329 1.00 87.31 90 ARG A O 1
ATOM 670 N N . VAL A 1 91 ? -4.683 7.095 5.159 1.00 85.62 91 VAL A N 1
ATOM 671 C CA . VAL A 1 91 ? -3.431 6.345 5.134 1.00 85.62 91 VAL A CA 1
ATOM 672 C C . VAL A 1 91 ? -2.434 7.115 4.291 1.00 85.62 91 VAL A C 1
ATOM 674 O O . VAL A 1 91 ? -2.675 7.375 3.113 1.00 85.62 91 VAL A O 1
ATOM 677 N N . THR A 1 92 ? -1.297 7.454 4.879 1.00 85.12 92 THR A N 1
ATOM 678 C CA . THR A 1 92 ? -0.174 8.072 4.177 1.00 85.12 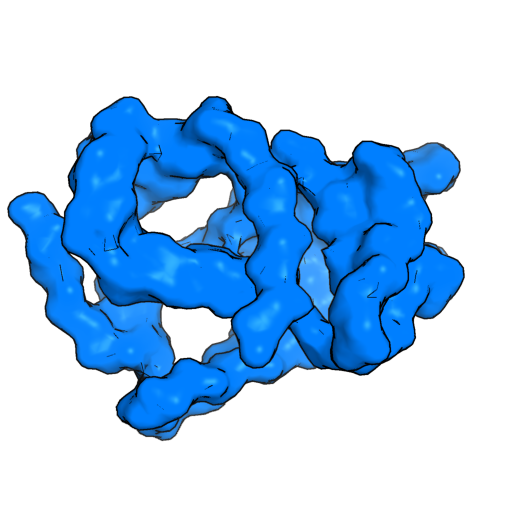92 THR A CA 1
ATOM 679 C C . THR A 1 92 ? 0.955 7.061 4.086 1.00 85.12 92 THR A C 1
ATOM 681 O O . THR A 1 92 ? 1.470 6.592 5.101 1.00 85.12 92 THR A O 1
ATOM 684 N N . GLY A 1 93 ? 1.322 6.718 2.855 1.00 77.19 93 GLY A N 1
ATOM 685 C CA . GLY A 1 93 ? 2.405 5.796 2.544 1.00 77.19 93 GLY A CA 1
ATOM 686 C C . GLY A 1 93 ? 3.326 6.438 1.522 1.00 77.19 93 GLY A C 1
ATOM 687 O O . GLY A 1 93 ? 2.919 6.706 0.390 1.00 77.19 93 GLY A O 1
ATOM 688 N N . GLY A 1 94 ? 4.565 6.698 1.927 1.00 77.25 94 GLY A N 1
ATOM 689 C CA . GLY A 1 94 ? 5.571 7.251 1.034 1.00 77.25 94 GLY A CA 1
ATOM 690 C C . GLY A 1 94 ? 5.210 8.670 0.591 1.00 77.25 94 GLY A C 1
ATOM 691 O O . GLY A 1 94 ? 5.113 9.563 1.424 1.00 77.25 94 GLY A O 1
ATOM 692 N N . ALA A 1 95 ? 5.024 8.880 -0.716 1.00 75.31 95 ALA A N 1
ATOM 693 C CA . ALA A 1 95 ? 4.739 10.210 -1.277 1.00 75.31 95 ALA A CA 1
ATOM 694 C C . ALA A 1 95 ? 3.256 10.476 -1.566 1.00 75.31 95 ALA A C 1
ATOM 696 O O . ALA A 1 95 ? 2.925 11.469 -2.207 1.00 75.31 95 ALA A O 1
ATOM 697 N N . THR A 1 96 ? 2.362 9.577 -1.168 1.00 80.31 96 THR A N 1
ATOM 698 C CA . THR A 1 96 ? 0.925 9.721 -1.429 1.00 80.31 96 THR A CA 1
ATOM 699 C C . THR A 1 96 ? 0.126 9.410 -0.180 1.00 80.31 96 THR A C 1
ATOM 701 O O . THR A 1 96 ? 0.516 8.564 0.628 1.00 80.31 96 THR A O 1
ATOM 704 N N . SER A 1 97 ? -1.030 10.053 -0.063 1.00 83.94 97 SER A N 1
ATOM 705 C CA . SER A 1 97 ? -2.038 9.708 0.929 1.00 83.94 97 SER A CA 1
ATOM 706 C C . SER A 1 97 ? -3.341 9.306 0.251 1.00 83.94 97 SER A C 1
ATOM 708 O O . SER A 1 97 ? -3.636 9.710 -0.876 1.00 83.94 97 SER A O 1
ATOM 710 N N . THR A 1 98 ? -4.106 8.470 0.934 1.00 83.88 98 THR A N 1
ATOM 711 C CA . THR A 1 98 ? -5.367 7.924 0.451 1.00 83.88 98 THR A CA 1
ATOM 712 C C . THR A 1 98 ? -6.338 7.767 1.608 1.00 83.88 98 THR A C 1
ATOM 714 O O . THR A 1 98 ? -5.923 7.674 2.759 1.00 83.88 98 THR A O 1
ATOM 717 N N . LEU A 1 99 ? -7.627 7.733 1.306 1.00 84.31 99 LEU A N 1
ATOM 718 C CA . LEU A 1 99 ? -8.667 7.420 2.277 1.00 84.31 99 LEU A CA 1
ATOM 719 C C . LEU A 1 99 ? -9.002 5.936 2.193 1.00 84.31 99 LEU A C 1
ATOM 721 O O . LEU A 1 99 ? -9.080 5.393 1.087 1.00 84.31 99 LEU A O 1
ATOM 725 N N . LEU A 1 100 ? -9.235 5.305 3.345 1.00 80.62 100 LEU A N 1
ATOM 726 C CA . LEU A 1 100 ? -9.909 4.012 3.388 1.00 80.62 100 LEU A CA 1
ATOM 727 C C . LEU A 1 100 ? -11.348 4.197 2.888 1.00 80.62 100 LEU A C 1
ATOM 729 O O . LEU A 1 100 ? -12.138 4.930 3.482 1.00 80.62 100 LEU A O 1
ATOM 733 N N . GLY A 1 101 ? -11.654 3.564 1.762 1.00 70.44 101 GLY A N 1
ATOM 734 C CA . GLY A 1 101 ? -12.947 3.606 1.095 1.00 70.44 101 GLY A CA 1
ATOM 735 C C . GLY A 1 101 ? -13.923 2.551 1.620 1.00 70.44 101 GLY A C 1
ATOM 736 O O . GLY A 1 101 ? -13.575 1.684 2.424 1.00 70.44 101 GLY A O 1
ATOM 737 N N . LYS A 1 102 ? -15.165 2.626 1.134 1.00 71.00 102 LYS A N 1
ATOM 738 C CA . LYS A 1 102 ? -16.224 1.635 1.378 1.00 71.00 102 LYS A CA 1
ATOM 739 C C . LYS A 1 102 ? -16.253 0.565 0.261 1.00 71.00 102 LYS A C 1
ATOM 741 O O . LYS A 1 102 ? -15.850 0.871 -0.862 1.00 71.00 102 LYS A O 1
ATOM 746 N N . PRO A 1 103 ? -16.760 -0.657 0.518 1.00 68.56 103 PRO A N 1
ATOM 747 C CA . PRO A 1 103 ? -17.044 -1.221 1.836 1.00 68.56 103 PRO A CA 1
ATOM 748 C C . PRO A 1 103 ? -15.785 -1.337 2.702 1.00 68.56 103 PRO A C 1
ATOM 750 O O . PRO A 1 103 ? -14.683 -1.605 2.228 1.00 68.56 103 PRO A O 1
ATOM 753 N N . HIS A 1 104 ? -15.991 -1.100 3.990 1.00 69.00 104 HIS A N 1
ATOM 754 C CA . HIS A 1 104 ? -14.984 -1.223 5.030 1.00 69.00 104 HIS A CA 1
ATOM 755 C C . HIS A 1 104 ? -14.840 -2.702 5.414 1.00 69.00 104 HIS A C 1
ATOM 757 O O . HIS A 1 104 ? -15.850 -3.368 5.622 1.00 69.00 104 HIS A O 1
ATOM 763 N N . ASN A 1 105 ? -13.610 -3.207 5.541 1.00 70.06 105 ASN A N 1
ATOM 764 C CA . ASN A 1 105 ? -13.311 -4.585 5.956 1.00 70.06 105 ASN A CA 1
ATOM 765 C C . ASN A 1 105 ? -13.958 -5.693 5.104 1.00 70.06 105 ASN A C 1
ATOM 767 O O . ASN A 1 105 ? -14.814 -6.439 5.581 1.00 70.06 105 ASN A O 1
ATOM 771 N N . VAL A 1 106 ? -13.512 -5.877 3.864 1.00 82.50 106 VAL A N 1
ATOM 772 C CA . VAL A 1 106 ? -13.941 -7.045 3.081 1.00 82.50 106 VAL A CA 1
ATOM 773 C C . VAL A 1 106 ? -13.188 -8.280 3.584 1.00 82.50 106 VAL A C 1
ATOM 775 O O . VAL A 1 106 ? -11.982 -8.414 3.374 1.00 82.50 106 VAL A O 1
ATOM 778 N N . VAL A 1 107 ? -13.887 -9.175 4.287 1.00 80.44 107 VAL A N 1
ATOM 779 C CA . VAL A 1 107 ? -13.302 -10.420 4.808 1.00 80.44 107 VAL A CA 1
ATOM 780 C C . VAL A 1 107 ? -12.993 -11.358 3.644 1.00 80.44 107 VAL A C 1
ATOM 782 O O . VAL A 1 107 ? -13.875 -11.732 2.877 1.00 80.44 107 VAL A O 1
ATOM 785 N N . ALA A 1 108 ? -11.730 -11.755 3.523 1.00 74.00 108 ALA A N 1
ATOM 786 C CA . ALA A 1 108 ? -11.239 -12.618 2.458 1.00 74.00 108 ALA A CA 1
ATOM 787 C C . ALA A 1 108 ? -10.445 -13.784 3.048 1.00 74.00 108 ALA A C 1
ATOM 789 O O . ALA A 1 108 ? -9.214 -13.772 3.039 1.00 74.00 108 ALA A O 1
ATOM 790 N N . GLY A 1 109 ? -11.156 -14.785 3.580 1.00 78.06 109 GLY A N 1
ATOM 791 C CA . GLY A 1 109 ? -10.634 -16.077 4.049 1.00 78.06 109 GLY A CA 1
ATOM 792 C C . GLY A 1 109 ? -9.553 -16.006 5.136 1.00 78.06 109 GLY A C 1
ATOM 793 O O . GLY A 1 109 ? -9.802 -16.339 6.287 1.00 78.06 109 GLY A O 1
ATOM 794 N N . LYS A 1 110 ? -8.336 -15.591 4.766 1.00 73.12 110 LYS A N 1
ATOM 795 C CA . LYS A 1 110 ? -7.158 -15.452 5.640 1.00 73.12 110 LYS A CA 1
ATOM 796 C C . LYS A 1 110 ? -6.769 -13.995 5.924 1.00 73.12 110 LYS A C 1
ATOM 798 O O . LYS A 1 110 ? -5.685 -13.742 6.444 1.00 73.12 110 LYS A O 1
ATOM 803 N N . GLY A 1 111 ? -7.601 -13.029 5.549 1.00 77.50 111 GLY A N 1
ATOM 804 C CA . GLY A 1 111 ? -7.283 -11.619 5.732 1.00 77.50 111 GLY A CA 1
ATOM 805 C C . GLY A 1 111 ? -8.470 -10.690 5.539 1.00 77.50 111 GLY A C 1
ATOM 806 O O . GLY A 1 111 ? -9.604 -11.122 5.336 1.00 77.50 111 GLY A O 1
ATOM 807 N N . ILE A 1 112 ? -8.171 -9.397 5.614 1.00 81.69 112 ILE A N 1
ATOM 808 C CA . ILE A 1 112 ? -9.121 -8.306 5.423 1.00 81.69 112 ILE A CA 1
ATOM 809 C C . ILE A 1 112 ? -8.595 -7.443 4.282 1.00 81.69 112 ILE A C 1
ATOM 811 O O . ILE A 1 112 ? -7.423 -7.059 4.275 1.00 81.69 112 ILE A O 1
ATOM 815 N N . ILE A 1 113 ? -9.464 -7.149 3.324 1.00 82.62 113 ILE A N 1
ATOM 816 C CA . ILE A 1 113 ? -9.201 -6.216 2.238 1.00 82.62 113 ILE A CA 1
ATOM 817 C C . ILE A 1 113 ? -9.808 -4.869 2.630 1.00 82.62 113 ILE A C 1
ATOM 819 O O . ILE A 1 113 ? -10.999 -4.763 2.935 1.00 82.62 113 ILE A O 1
ATOM 823 N N . HIS A 1 114 ? -8.968 -3.837 2.615 1.00 80.00 114 HIS A N 1
ATOM 824 C CA . HIS A 1 114 ? -9.387 -2.448 2.761 1.00 80.00 114 HIS A CA 1
ATOM 825 C C . HIS A 1 114 ? -9.386 -1.789 1.392 1.00 80.00 114 HIS A C 1
ATOM 827 O O . HIS A 1 114 ? -8.351 -1.763 0.722 1.00 80.00 114 HIS A O 1
ATOM 833 N N . ASN A 1 115 ? -10.525 -1.233 0.989 1.00 82.00 115 ASN A N 1
ATOM 834 C CA . ASN A 1 115 ? -10.576 -0.406 -0.208 1.00 82.00 115 ASN A CA 1
ATOM 835 C C . ASN A 1 115 ? -9.858 0.918 0.049 1.00 82.00 115 ASN A C 1
ATOM 837 O O . A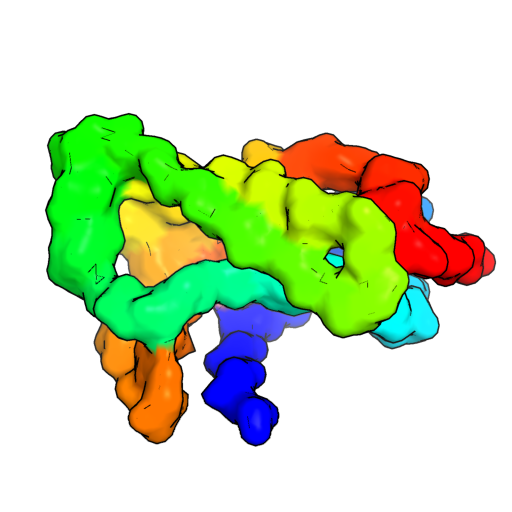SN A 1 115 ? -9.943 1.477 1.141 1.00 82.00 115 ASN A O 1
ATOM 841 N N . ILE A 1 116 ? -9.169 1.435 -0.965 1.00 79.25 116 ILE A N 1
ATOM 842 C CA . ILE A 1 116 ? -8.512 2.743 -0.921 1.00 79.25 116 ILE A CA 1
ATOM 843 C C . ILE A 1 116 ? -8.821 3.528 -2.192 1.00 79.25 116 ILE A C 1
ATOM 845 O O . ILE A 1 116 ? -8.923 2.949 -3.271 1.00 79.25 116 ILE A O 1
ATOM 849 N N . ASN A 1 117 ? -8.933 4.850 -2.078 1.00 78.00 117 ASN A N 1
ATOM 850 C CA . ASN A 1 117 ? -9.306 5.694 -3.222 1.00 78.00 117 ASN A CA 1
ATOM 851 C C . ASN A 1 117 ? -8.141 5.939 -4.199 1.00 78.00 117 ASN A C 1
ATOM 853 O O . ASN A 1 117 ? -8.343 6.114 -5.395 1.00 78.00 117 ASN A O 1
ATOM 857 N N . ASN A 1 118 ? -6.914 5.973 -3.684 1.00 77.25 118 ASN A N 1
ATOM 858 C CA . ASN A 1 118 ? -5.676 6.198 -4.425 1.00 77.25 118 ASN A CA 1
ATOM 859 C C . ASN A 1 118 ? -4.622 5.138 -4.089 1.00 77.25 118 ASN A C 1
ATOM 861 O O . ASN A 1 118 ? -4.558 4.651 -2.961 1.00 77.25 118 ASN A O 1
ATOM 865 N N . VAL A 1 119 ? -3.757 4.862 -5.068 1.00 79.69 119 VAL A N 1
ATOM 866 C CA . VAL A 1 119 ? -2.549 4.038 -4.924 1.00 79.69 119 VAL A CA 1
ATOM 867 C C . VAL A 1 119 ? -1.562 4.723 -3.981 1.00 79.69 119 VAL A C 1
ATOM 869 O O . VAL A 1 119 ? -1.302 5.922 -4.090 1.00 79.69 119 VAL A O 1
ATOM 872 N N . LEU A 1 120 ? -0.987 3.930 -3.084 1.00 79.12 120 LEU A N 1
ATOM 873 C CA . LEU A 1 120 ? 0.136 4.297 -2.242 1.00 79.12 120 LEU A CA 1
ATOM 874 C C . LEU A 1 120 ? 1.449 4.123 -3.019 1.00 79.12 120 LEU A C 1
ATOM 876 O O . LEU A 1 120 ? 1.792 3.027 -3.462 1.00 79.12 120 LEU A O 1
ATOM 880 N N . LEU A 1 121 ? 2.195 5.212 -3.173 1.00 78.56 121 LEU A N 1
ATOM 881 C CA . LEU A 1 121 ? 3.462 5.261 -3.885 1.00 78.56 121 LEU A CA 1
ATOM 882 C C . LEU A 1 121 ? 4.627 5.395 -2.898 1.00 78.56 121 LEU A C 1
ATOM 884 O O . LEU A 1 121 ? 4.686 6.392 -2.169 1.00 78.56 121 LEU A O 1
ATOM 888 N N . PRO A 1 122 ? 5.616 4.485 -2.925 1.00 73.56 122 PRO A N 1
ATOM 889 C CA . PRO A 1 122 ? 6.798 4.591 -2.073 1.00 73.56 122 PRO A CA 1
ATOM 890 C C . PRO A 1 122 ? 7.555 5.898 -2.342 1.00 73.56 122 PRO A C 1
ATOM 892 O O . PRO A 1 122 ? 7.566 6.392 -3.467 1.00 73.56 122 PRO A O 1
ATOM 895 N N . THR A 1 123 ? 8.184 6.500 -1.329 1.00 70.94 123 THR A N 1
ATOM 896 C CA . THR A 1 123 ? 9.054 7.683 -1.518 1.00 70.94 123 THR A CA 1
ATOM 897 C C . THR A 1 123 ? 10.294 7.365 -2.347 1.00 70.94 123 THR A C 1
ATOM 899 O O . THR A 1 123 ? 10.849 8.256 -2.983 1.00 70.94 123 THR A O 1
ATOM 902 N N . THR A 1 124 ? 10.720 6.105 -2.358 1.00 67.50 124 THR A N 1
ATOM 903 C CA . THR A 1 124 ? 11.885 5.635 -3.094 1.00 67.50 124 THR A CA 1
ATOM 904 C C . THR A 1 124 ? 11.677 5.689 -4.605 1.00 67.50 124 THR A C 1
ATOM 906 O O . THR A 1 124 ? 10.619 5.336 -5.127 1.00 67.50 124 THR A O 1
ATOM 909 N N . ASN A 1 125 ? 12.714 6.144 -5.310 1.00 66.12 125 ASN A N 1
ATOM 910 C CA . ASN A 1 125 ? 12.755 6.142 -6.767 1.00 66.12 125 ASN A CA 1
ATOM 911 C C . ASN A 1 125 ? 12.880 4.709 -7.320 1.00 66.12 125 ASN A C 1
ATOM 913 O O . ASN A 1 125 ? 13.100 3.744 -6.581 1.00 66.12 125 ASN A O 1
ATOM 917 N N . LEU A 1 126 ? 12.758 4.593 -8.641 1.00 64.50 126 LEU A N 1
ATOM 918 C CA . LEU A 1 126 ? 12.804 3.332 -9.376 1.00 64.50 126 LEU A CA 1
ATOM 919 C C . LEU A 1 126 ? 14.041 2.484 -9.037 1.00 64.50 126 LEU A C 1
ATOM 921 O O . LEU A 1 126 ? 13.938 1.282 -8.815 1.00 64.50 126 LEU A O 1
ATOM 925 N N . THR A 1 127 ? 15.201 3.130 -8.932 1.00 61.97 127 THR A N 1
ATOM 926 C CA . THR A 1 127 ? 16.495 2.498 -8.652 1.00 61.97 127 THR A CA 1
ATOM 927 C C . THR A 1 127 ? 16.555 1.908 -7.250 1.00 61.97 127 THR A C 1
ATOM 929 O O . THR A 1 127 ? 17.094 0.819 -7.052 1.00 61.97 127 THR A O 1
ATOM 932 N N . THR A 1 128 ? 15.994 2.596 -6.257 1.00 63.66 128 THR A N 1
ATOM 933 C CA . THR A 1 128 ? 15.941 2.065 -4.895 1.00 63.66 128 THR A CA 1
ATOM 934 C C . THR A 1 128 ? 14.897 0.961 -4.789 1.00 63.66 128 THR A C 1
ATOM 936 O O . THR A 1 128 ? 15.171 -0.055 -4.160 1.00 63.66 128 THR A O 1
ATOM 939 N N . LEU A 1 129 ? 13.762 1.080 -5.486 1.00 64.50 129 LEU A N 1
ATOM 940 C CA . LEU A 1 129 ? 12.777 -0.000 -5.568 1.00 64.50 129 LEU A CA 1
ATOM 941 C C . LEU A 1 129 ? 13.386 -1.265 -6.203 1.00 64.50 129 LEU A C 1
ATOM 943 O O . LEU A 1 129 ? 13.246 -2.345 -5.640 1.00 64.50 129 LEU A O 1
ATOM 947 N N . ALA A 1 130 ? 14.150 -1.111 -7.290 1.00 63.00 130 ALA A N 1
ATOM 948 C CA . ALA A 1 130 ? 14.907 -2.179 -7.947 1.00 63.00 130 ALA A CA 1
ATOM 949 C C . ALA A 1 130 ? 15.906 -2.861 -7.007 1.00 63.00 130 ALA A C 1
ATOM 951 O O . ALA A 1 130 ? 15.963 -4.086 -6.934 1.00 63.00 130 ALA A O 1
ATOM 952 N N . LYS A 1 131 ? 16.675 -2.073 -6.244 1.00 61.28 131 LYS A N 1
ATOM 953 C CA . LYS A 1 131 ? 17.631 -2.591 -5.252 1.00 61.28 131 LYS A CA 1
ATOM 954 C C . LYS A 1 131 ? 16.936 -3.320 -4.102 1.00 61.28 131 LYS A C 1
ATOM 956 O O . LYS A 1 131 ? 17.458 -4.318 -3.618 1.00 61.28 131 LYS A O 1
ATOM 961 N N . MET A 1 132 ? 15.765 -2.845 -3.680 1.00 57.44 132 MET A N 1
ATOM 962 C CA . MET A 1 132 ? 14.982 -3.440 -2.592 1.00 57.44 132 MET A CA 1
ATOM 963 C C . MET A 1 132 ? 14.317 -4.756 -2.999 1.00 57.44 132 MET A C 1
ATOM 965 O O . MET A 1 132 ? 14.177 -5.654 -2.172 1.00 57.44 132 MET A O 1
ATOM 969 N N . THR A 1 133 ? 13.913 -4.888 -4.262 1.00 58.81 133 THR A N 1
ATOM 970 C CA . THR A 1 133 ? 13.287 -6.113 -4.777 1.00 58.81 133 THR A CA 1
ATOM 971 C C . THR A 1 133 ? 14.251 -7.043 -5.505 1.00 58.81 133 THR A C 1
ATOM 973 O O . THR A 1 133 ? 13.860 -8.153 -5.853 1.00 58.81 133 THR A O 1
ATOM 976 N N . GLY A 1 134 ? 15.505 -6.627 -5.706 1.00 59.06 134 GLY A N 1
ATOM 977 C CA . GLY A 1 134 ? 16.509 -7.382 -6.459 1.00 59.06 134 GLY A CA 1
ATOM 978 C C . GLY A 1 134 ? 16.236 -7.422 -7.964 1.00 59.06 134 GLY A C 1
ATOM 979 O O . GLY A 1 134 ? 16.685 -8.338 -8.650 1.00 59.06 134 GLY A O 1
ATOM 980 N N . CYS A 1 135 ? 15.481 -6.461 -8.486 1.00 62.75 135 CYS A N 1
ATOM 981 C CA . CYS A 1 135 ? 14.973 -6.515 -9.846 1.00 62.75 135 CYS A CA 1
ATOM 982 C C . CYS A 1 135 ? 15.791 -5.725 -10.848 1.00 62.75 135 CYS A C 1
ATOM 984 O O . CYS A 1 135 ? 16.241 -4.615 -10.577 1.00 62.75 135 CYS A O 1
ATOM 986 N N . LYS A 1 136 ? 15.899 -6.282 -12.055 1.00 63.94 136 LYS A N 1
ATOM 987 C CA . LYS A 1 136 ? 16.320 -5.529 -13.232 1.00 63.94 136 LYS A CA 1
ATOM 988 C C . LYS A 1 136 ? 15.130 -4.750 -13.765 1.00 63.94 136 LYS A C 1
ATOM 990 O O . LYS A 1 136 ? 14.050 -5.305 -13.940 1.00 63.94 136 LYS A O 1
ATOM 995 N N . ILE A 1 137 ? 15.349 -3.466 -13.989 1.00 62.88 137 ILE A N 1
ATOM 996 C CA . ILE A 1 137 ? 14.369 -2.589 -14.613 1.00 62.88 137 ILE A CA 1
ATOM 997 C C . ILE A 1 137 ? 14.601 -2.611 -16.109 1.00 62.88 137 ILE A C 1
ATOM 999 O O . ILE A 1 137 ? 15.739 -2.455 -16.553 1.00 62.88 137 ILE A O 1
ATOM 1003 N N . THR A 1 138 ? 13.524 -2.788 -16.861 1.00 60.16 138 THR A N 1
ATOM 1004 C CA . THR A 1 138 ? 13.532 -2.680 -18.314 1.00 60.16 138 THR A CA 1
ATOM 1005 C C . THR A 1 138 ? 12.801 -1.385 -18.662 1.00 60.16 138 THR A C 1
ATOM 1007 O O . THR A 1 138 ? 11.618 -1.242 -18.352 1.00 60.16 138 THR A O 1
ATOM 1010 N N . LEU A 1 139 ? 13.541 -0.406 -19.186 1.00 58.75 139 LEU A N 1
ATOM 1011 C CA . LEU A 1 139 ? 13.008 0.899 -19.595 1.00 58.75 139 LEU A CA 1
ATOM 1012 C C . LEU A 1 139 ? 12.396 0.826 -20.994 1.00 58.75 139 LEU A C 1
ATOM 1014 O O . LEU A 1 139 ? 12.995 0.125 -21.839 1.00 58.75 139 LEU A O 1
#

Foldseek 3Di:
DDDDADADPVQLLVQCVQQVNHSDSVLVVVQVLNVVLQVQLVDADFDDFQVNLVVCQVVQHKDFGWDDDVVFPDIDTWIWTWHDDPPWIWIATAPDIWTFDPPGFDDDPGHTHTHTPHRHDHVDHPVVSCNRSVHDRDD

Secondary structure (DSSP, 8-state):
--------HHHHHHHHHHTTSTT-HHHHHH-HHHHHHHHHHH---TT--HHHHHHHHHTTPEEEEEEPPTT-SS-EEEEEEEEEETTEEEEEEBTEEEEBPSSP-EEETTEEEPPBSS--B-SS-HHHHHHHHTPPP--

Radius of gyration: 14.95 Å; chains: 1; bounding box: 35×30×39 Å

pLDDT: mean 71.5, std 12.57, range [25.02, 87.31]